Protein AF-A0A357CQN0-F1 (afdb_monomer)

Secondary structure (DSSP, 8-state):
-------TT--EEEEEEEETTEEEEEEEE--TT---EEEEESEEEETTEEEEPTT-SEEEEEEE-

Mean predicted aligned error: 2.78 Å

Solvent-accessible surface area (backbone atoms only — not comparable to full-atom values): 3815 Å² total; per-residue (Å²): 109,64,80,89,86,72,62,87,87,54,48,67,49,80,45,82,46,77,54,99,84,24,38,35,41,36,38,36,41,50,44,99,77,78,59,78,48,71,50,46,49,52,34,46,70,57,86,51,31,72,43,70,41,91,91,46,52,55,26,44,31,45,34,36,52

Structure (mmCIF, N/CA/C/O backbone):
data_AF-A0A357CQN0-F1
#
_entry.id   AF-A0A357CQN0-F1
#
loop_
_atom_site.group_PDB
_atom_site.id
_atom_site.type_symbol
_atom_site.label_atom_id
_atom_site.label_alt_id
_atom_site.label_comp_id
_atom_site.label_asym_id
_atom_site.label_entity_id
_atom_site.label_seq_id
_atom_site.pdbx_PDB_ins_code
_atom_site.Cartn_x
_atom_site.Cartn_y
_atom_site.Cartn_z
_atom_site.occupancy
_atom_site.B_iso_or_equiv
_atom_site.auth_seq_id
_atom_site.auth_comp_id
_atom_site.auth_asym_id
_atom_site.auth_atom_id
_atom_site.pdbx_PDB_model_num
ATOM 1 N N . VAL A 1 1 ? -5.682 -6.785 -1.178 1.00 94.31 1 VAL A N 1
ATOM 2 C CA . VAL A 1 1 ? -4.553 -7.270 -1.999 1.00 94.31 1 VAL A CA 1
ATOM 3 C C . VAL A 1 1 ? -4.076 -6.120 -2.869 1.00 94.31 1 VAL A C 1
ATOM 5 O O . VAL A 1 1 ? -4.926 -5.400 -3.384 1.00 94.31 1 VAL A O 1
ATOM 8 N N . ILE A 1 2 ? -2.764 -5.923 -2.960 1.00 95.75 2 ILE A N 1
ATOM 9 C CA . ILE A 1 2 ? -2.078 -4.927 -3.784 1.00 95.75 2 ILE A CA 1
ATOM 10 C C . ILE A 1 2 ? -1.215 -5.707 -4.776 1.00 95.75 2 ILE A C 1
ATOM 12 O O . ILE A 1 2 ? -0.200 -6.278 -4.393 1.00 95.75 2 ILE A O 1
ATOM 16 N N . ASP A 1 3 ? -1.660 -5.790 -6.024 1.00 94.44 3 ASP A N 1
ATOM 17 C CA . ASP A 1 3 ? -1.010 -6.592 -7.063 1.00 94.44 3 ASP A CA 1
ATOM 18 C C . ASP A 1 3 ? -0.991 -5.808 -8.382 1.00 94.44 3 ASP A C 1
ATOM 20 O O . ASP A 1 3 ? -1.888 -5.966 -9.214 1.00 94.44 3 ASP A O 1
ATOM 24 N N . PRO A 1 4 ? -0.081 -4.831 -8.516 1.00 92.38 4 PRO A N 1
ATOM 25 C CA . PRO A 1 4 ? -0.053 -3.959 -9.676 1.00 92.38 4 PRO A CA 1
ATOM 26 C C . PRO A 1 4 ? 0.527 -4.679 -10.897 1.00 92.38 4 PRO A C 1
ATOM 28 O O . PRO A 1 4 ? 1.560 -5.336 -10.827 1.00 92.38 4 PRO A O 1
ATOM 31 N N . CYS A 1 5 ? -0.130 -4.497 -12.039 1.00 91.00 5 CYS A N 1
ATOM 32 C CA . CYS A 1 5 ? 0.378 -4.860 -13.356 1.00 91.00 5 CYS A CA 1
ATOM 33 C C . CYS A 1 5 ? 0.278 -3.600 -14.214 1.00 91.00 5 CYS A C 1
ATOM 35 O O . CYS A 1 5 ? -0.801 -3.246 -14.692 1.00 91.00 5 CYS A O 1
ATOM 37 N N . LEU A 1 6 ? 1.377 -2.851 -14.276 1.00 90.31 6 LEU A N 1
ATOM 38 C CA . LEU A 1 6 ? 1.418 -1.539 -14.907 1.00 90.31 6 LEU A CA 1
ATOM 39 C C . LEU A 1 6 ? 2.139 -1.622 -16.259 1.00 90.31 6 LEU A C 1
ATOM 41 O O . LEU A 1 6 ? 3.116 -2.361 -16.382 1.00 90.31 6 LEU A O 1
ATOM 45 N N . PRO A 1 7 ? 1.703 -0.851 -17.267 1.00 91.56 7 PRO A N 1
ATOM 46 C CA . PRO A 1 7 ? 2.495 -0.621 -18.469 1.00 91.56 7 PRO A CA 1
ATOM 47 C C . PRO A 1 7 ? 3.879 -0.043 -18.129 1.00 91.56 7 PRO A C 1
ATOM 49 O O . PRO A 1 7 ? 4.023 0.717 -17.167 1.00 91.56 7 PRO A O 1
ATOM 52 N N . ALA A 1 8 ? 4.896 -0.385 -18.923 1.00 88.62 8 ALA A N 1
ATOM 53 C CA . ALA A 1 8 ? 6.291 -0.003 -18.672 1.00 88.62 8 ALA A CA 1
ATOM 54 C C . ALA A 1 8 ? 6.522 1.521 -18.710 1.00 88.62 8 ALA A C 1
ATOM 56 O O . ALA A 1 8 ? 7.467 2.028 -18.108 1.00 88.62 8 ALA A O 1
ATOM 57 N N . GLU A 1 9 ? 5.656 2.258 -19.403 1.00 92.69 9 GLU A N 1
ATOM 58 C CA . GLU A 1 9 ? 5.658 3.716 -19.475 1.00 92.69 9 GLU A CA 1
ATOM 59 C C . GLU A 1 9 ? 5.230 4.400 -18.163 1.00 92.69 9 GLU A C 1
ATOM 61 O O . GLU A 1 9 ? 5.607 5.551 -17.923 1.00 92.69 9 GLU A O 1
ATOM 66 N N . LEU A 1 10 ? 4.485 3.713 -17.286 1.00 92.69 10 LEU A N 1
ATOM 67 C CA . LEU A 1 10 ? 4.055 4.255 -15.997 1.00 92.69 10 LEU A CA 1
ATOM 68 C C . LEU A 1 10 ? 5.092 3.953 -14.917 1.00 92.69 10 LEU A C 1
ATOM 70 O O . LEU A 1 10 ? 5.156 2.840 -14.406 1.00 92.69 10 LEU A O 1
ATOM 74 N N . LYS A 1 11 ? 5.874 4.974 -14.551 1.00 92.94 11 LYS A N 1
ATOM 75 C CA . LYS A 1 11 ? 6.935 4.879 -13.530 1.00 92.94 11 LYS A CA 1
ATOM 76 C C . LYS A 1 11 ? 6.419 4.979 -12.097 1.00 92.94 11 LYS A C 1
ATOM 78 O O . LYS A 1 11 ? 6.922 4.291 -11.218 1.00 92.94 11 LYS A O 1
ATOM 83 N N . THR A 1 12 ? 5.433 5.840 -11.863 1.00 95.38 12 THR A N 1
ATOM 84 C CA . THR A 1 12 ? 4.826 6.036 -10.544 1.00 95.38 12 THR A CA 1
ATOM 85 C C . THR A 1 12 ? 3.324 6.205 -10.703 1.00 95.38 12 THR A C 1
ATOM 87 O O . THR A 1 12 ? 2.870 6.928 -11.591 1.00 95.38 12 THR A O 1
ATOM 90 N N . VAL A 1 13 ? 2.555 5.548 -9.838 1.00 96.56 13 VAL A N 1
ATOM 91 C CA . VAL A 1 13 ? 1.094 5.643 -9.800 1.00 96.56 13 VAL A CA 1
ATOM 92 C C . VAL A 1 13 ? 0.648 5.899 -8.368 1.00 96.56 13 VAL A C 1
ATOM 94 O O . VAL A 1 13 ? 1.085 5.219 -7.442 1.00 96.56 13 VAL A O 1
ATOM 97 N N . GLU A 1 14 ? -0.253 6.860 -8.187 1.00 97.75 14 GLU A N 1
ATOM 98 C CA . GLU A 1 14 ? -0.879 7.152 -6.899 1.00 97.75 14 GLU A CA 1
ATOM 99 C C . GLU A 1 14 ? -2.377 6.832 -6.968 1.00 97.75 14 GLU A C 1
ATOM 101 O O . GLU A 1 14 ? -3.083 7.244 -7.887 1.00 97.75 14 GLU A O 1
ATOM 106 N N . ILE A 1 15 ? -2.864 6.055 -6.003 1.00 97.81 15 ILE A N 1
ATOM 107 C CA . ILE A 1 15 ? -4.236 5.549 -5.938 1.00 97.81 15 ILE A CA 1
ATOM 108 C C . ILE A 1 15 ? -4.799 5.888 -4.564 1.00 97.81 15 ILE A C 1
ATOM 110 O O . ILE A 1 15 ? -4.215 5.550 -3.539 1.00 97.81 15 ILE A O 1
ATOM 114 N N . SER A 1 16 ? -5.982 6.493 -4.531 1.00 97.94 16 SER A N 1
ATOM 115 C CA . SER A 1 16 ? -6.769 6.627 -3.304 1.00 97.94 16 SER A CA 1
ATOM 116 C C . SER A 1 16 ? -7.978 5.703 -3.377 1.00 97.94 16 SER A C 1
ATOM 118 O O . SER A 1 16 ? -8.817 5.837 -4.265 1.00 97.94 16 SER A O 1
ATOM 120 N N . ARG A 1 17 ? -8.079 4.749 -2.447 1.00 97.44 17 ARG A N 1
ATOM 121 C CA . ARG A 1 17 ? -9.179 3.779 -2.395 1.00 97.44 17 ARG A CA 1
ATOM 122 C C . ARG A 1 17 ? -9.778 3.717 -1.002 1.00 97.44 17 ARG A C 1
ATOM 124 O O . ARG A 1 17 ? -9.089 3.386 -0.046 1.00 97.44 17 ARG A O 1
ATOM 131 N N . THR A 1 18 ? -11.085 3.927 -0.893 1.00 97.69 18 THR A N 1
ATOM 132 C CA . THR A 1 18 ? -11.801 3.699 0.369 1.00 97.69 18 THR A CA 1
ATOM 133 C C . THR A 1 18 ? -12.349 2.275 0.421 1.00 97.69 18 THR A C 1
ATOM 135 O O . THR A 1 18 ? -13.020 1.826 -0.507 1.00 97.69 18 THR A O 1
ATOM 138 N N . PHE A 1 19 ? -12.080 1.553 1.508 1.00 96.25 19 PHE A N 1
ATOM 139 C CA . PHE A 1 19 ? -12.618 0.216 1.759 1.00 96.25 19 PHE A CA 1
ATOM 140 C C . PHE A 1 19 ? -12.944 0.055 3.243 1.00 96.25 19 PHE A C 1
ATOM 142 O O . PHE A 1 19 ? -12.120 0.371 4.096 1.00 96.25 19 PHE A O 1
ATOM 149 N N . ARG A 1 20 ? -14.162 -0.410 3.559 1.00 95.06 20 ARG A N 1
ATOM 150 C CA . ARG A 1 20 ? -14.661 -0.567 4.943 1.00 95.06 20 ARG A CA 1
ATOM 151 C C . ARG A 1 20 ? -14.453 0.683 5.821 1.00 95.06 20 ARG A C 1
ATOM 153 O O . ARG A 1 20 ? -14.141 0.578 7.001 1.00 95.06 20 ARG A O 1
ATOM 160 N N . GLY A 1 21 ? -14.620 1.871 5.235 1.00 96.06 21 GLY A N 1
ATOM 161 C CA . GLY A 1 21 ? -14.475 3.150 5.941 1.00 96.06 21 GLY A CA 1
ATOM 162 C C . GLY A 1 21 ? -13.031 3.572 6.241 1.00 96.06 21 GLY A C 1
ATOM 163 O O . GLY A 1 21 ? -12.836 4.508 7.014 1.00 96.06 21 GLY A O 1
ATOM 164 N N . VAL A 1 22 ? -12.041 2.903 5.643 1.00 98.06 22 VAL A N 1
ATOM 165 C CA . VAL A 1 22 ? -10.620 3.264 5.706 1.00 98.06 22 VAL A CA 1
ATOM 166 C C . VAL A 1 22 ? -10.160 3.738 4.331 1.00 98.06 22 VAL A C 1
ATOM 168 O O . VAL A 1 22 ? -10.432 3.079 3.326 1.00 98.06 22 VAL A O 1
ATOM 171 N N . CYS A 1 23 ? -9.467 4.874 4.282 1.00 98.38 23 CYS A N 1
ATOM 172 C CA . CYS A 1 23 ? -8.854 5.418 3.079 1.00 98.38 23 CYS A CA 1
ATOM 173 C C . CYS A 1 23 ? -7.431 4.871 2.917 1.00 98.38 23 CYS A C 1
ATOM 175 O O . CYS A 1 23 ? -6.548 5.149 3.724 1.00 98.38 23 CYS A O 1
ATOM 177 N N . TYR A 1 24 ? -7.202 4.093 1.868 1.00 98.56 24 TYR A N 1
ATOM 178 C CA . TYR A 1 24 ? -5.886 3.603 1.489 1.00 98.56 24 TYR A CA 1
ATOM 179 C C . TYR A 1 24 ? -5.286 4.545 0.449 1.00 98.56 24 TYR A C 1
ATOM 181 O O . TYR A 1 24 ? -5.825 4.677 -0.650 1.00 98.56 24 TYR A O 1
ATOM 189 N N . GLN A 1 25 ? -4.178 5.183 0.805 1.00 98.56 25 GLN A N 1
ATOM 190 C CA . GLN A 1 25 ? -3.366 6.014 -0.079 1.00 98.56 25 GLN A CA 1
ATOM 191 C C . GLN A 1 25 ? -2.188 5.169 -0.552 1.00 98.56 25 GLN A C 1
ATOM 193 O O . GLN A 1 25 ? -1.249 4.939 0.203 1.00 98.56 25 GLN A O 1
ATOM 198 N N . ILE A 1 26 ? -2.278 4.637 -1.765 1.00 98.44 26 ILE A N 1
ATOM 199 C CA . ILE A 1 26 ? -1.330 3.671 -2.312 1.00 98.44 26 ILE A CA 1
ATOM 200 C C . ILE A 1 26 ? -0.453 4.382 -3.334 1.00 98.44 26 ILE A C 1
ATOM 202 O O . ILE A 1 26 ? -0.960 4.913 -4.318 1.00 98.44 26 ILE A O 1
ATOM 206 N N . ARG A 1 27 ? 0.857 4.351 -3.123 1.00 97.88 27 ARG A N 1
ATOM 207 C CA . ARG A 1 27 ? 1.861 4.776 -4.091 1.00 97.88 27 ARG A CA 1
ATOM 208 C C . ARG A 1 27 ? 2.592 3.550 -4.617 1.00 97.88 27 ARG A C 1
ATOM 210 O O . ARG A 1 27 ? 3.083 2.747 -3.828 1.00 97.88 27 ARG A O 1
ATOM 217 N N . ILE A 1 28 ? 2.645 3.412 -5.934 1.00 96.75 28 ILE A N 1
ATOM 218 C CA . ILE A 1 28 ? 3.357 2.339 -6.626 1.00 96.75 28 ILE A CA 1
ATOM 219 C C . ILE A 1 28 ? 4.513 2.968 -7.393 1.00 96.75 28 ILE A C 1
ATOM 221 O O . ILE A 1 28 ? 4.266 3.822 -8.242 1.00 96.75 28 ILE A O 1
ATOM 225 N N . ASP A 1 29 ? 5.739 2.536 -7.117 1.00 95.25 29 ASP A N 1
ATOM 226 C CA . ASP A 1 29 ? 6.925 2.842 -7.913 1.00 95.25 29 ASP A CA 1
ATOM 227 C C . ASP A 1 29 ? 7.277 1.607 -8.757 1.00 95.25 29 ASP A C 1
ATOM 229 O O . ASP A 1 29 ? 7.656 0.567 -8.221 1.00 95.25 29 ASP A O 1
ATOM 233 N N . HIS A 1 30 ? 7.123 1.722 -10.074 1.00 92.00 30 HIS A N 1
ATOM 234 C CA . HIS A 1 30 ? 7.356 0.652 -11.040 1.00 92.00 30 HIS A CA 1
ATOM 235 C C . HIS A 1 30 ? 8.816 0.694 -11.517 1.00 92.00 30 HIS A C 1
ATOM 237 O O . HIS A 1 30 ? 9.198 1.490 -12.381 1.00 92.00 30 HIS A O 1
ATOM 243 N N . GLN A 1 31 ? 9.651 -0.131 -10.900 1.00 84.38 31 GLN A N 1
ATOM 244 C CA . GLN A 1 31 ? 11.041 -0.382 -11.240 1.00 84.38 31 GLN A CA 1
ATOM 245 C C . GLN A 1 31 ? 11.146 -1.697 -12.022 1.00 84.38 31 GLN A C 1
ATOM 247 O O . GLN A 1 31 ? 10.684 -2.738 -11.594 1.00 84.38 31 GLN A O 1
ATOM 252 N N . GLN A 1 32 ? 11.842 -1.705 -13.157 1.00 71.56 32 GLN A N 1
ATOM 253 C CA . GLN A 1 32 ? 12.008 -2.922 -13.971 1.00 71.56 32 GLN A CA 1
ATOM 254 C C . GLN A 1 32 ? 12.989 -3.953 -13.356 1.00 71.56 32 GLN A C 1
ATOM 256 O O . GLN A 1 32 ? 13.651 -4.684 -14.090 1.00 71.56 32 GLN A O 1
ATOM 261 N N . SER A 1 33 ? 13.141 -3.988 -12.026 1.00 74.06 33 SER A N 1
ATOM 262 C CA . SER A 1 33 ? 14.034 -4.907 -11.307 1.00 74.06 33 SER A CA 1
ATOM 263 C C . SER A 1 33 ? 13.385 -6.261 -11.002 1.00 74.06 33 SER A C 1
ATOM 265 O O . SER A 1 33 ? 14.106 -7.234 -10.796 1.00 74.06 33 SER A O 1
ATOM 267 N N . GLY A 1 34 ? 12.047 -6.347 -10.999 1.00 72.56 34 GLY A N 1
ATOM 268 C CA . GLY A 1 34 ? 11.294 -7.575 -10.708 1.00 72.56 34 GLY A CA 1
ATOM 269 C C . GLY A 1 34 ? 11.192 -7.927 -9.218 1.00 72.56 34 GLY A C 1
ATOM 270 O O . GLY A 1 34 ? 10.618 -8.962 -8.870 1.00 72.56 34 GLY A O 1
ATOM 271 N N . GLU A 1 35 ? 11.726 -7.083 -8.333 1.00 85.19 35 GLU A N 1
ATOM 272 C CA . GLU A 1 35 ? 11.598 -7.231 -6.884 1.00 85.19 35 GLU A CA 1
ATOM 273 C C . GLU A 1 35 ? 10.310 -6.560 -6.393 1.00 85.19 35 GLU A C 1
ATOM 275 O O . GLU A 1 35 ? 10.077 -5.378 -6.632 1.00 85.19 35 GLU A O 1
ATOM 280 N N . TYR A 1 36 ? 9.474 -7.323 -5.683 1.00 92.31 36 TYR A N 1
ATOM 281 C CA . TYR A 1 36 ? 8.241 -6.817 -5.083 1.00 92.31 36 TYR A CA 1
ATOM 282 C C . TYR A 1 36 ? 8.479 -6.438 -3.620 1.00 92.31 36 TYR A C 1
ATOM 284 O O . TYR A 1 36 ? 8.747 -7.306 -2.786 1.00 92.31 36 TYR A O 1
ATOM 292 N N . GLU A 1 37 ? 8.277 -5.168 -3.285 1.00 95.19 37 GLU A N 1
ATOM 293 C CA . GLU A 1 37 ? 8.275 -4.677 -1.907 1.00 95.19 37 GLU A CA 1
ATOM 294 C C . GLU A 1 37 ? 6.943 -3.994 -1.592 1.00 95.19 37 GLU A C 1
ATOM 296 O O . GLU A 1 37 ? 6.389 -3.2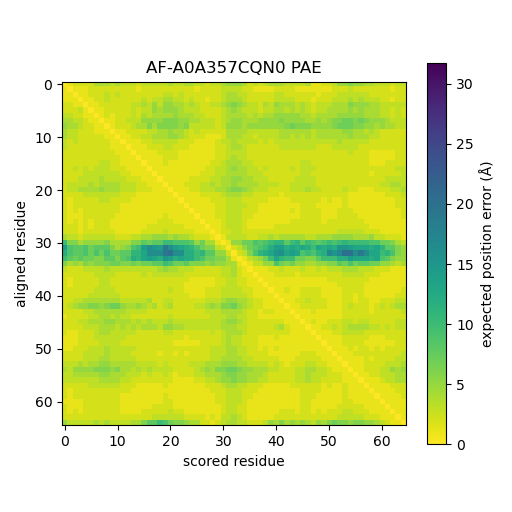48 -2.402 1.00 95.19 37 GLU A O 1
ATOM 301 N N . LEU A 1 38 ? 6.419 -4.231 -0.390 1.00 97.19 38 LEU A N 1
ATOM 302 C CA . LEU A 1 38 ? 5.179 -3.624 0.078 1.00 97.19 38 LEU A CA 1
ATOM 303 C C . LEU A 1 38 ? 5.313 -3.232 1.545 1.00 97.19 38 LEU A C 1
ATOM 305 O O . LEU A 1 38 ? 5.596 -4.069 2.402 1.00 97.19 38 LEU A O 1
ATOM 309 N N . THR A 1 39 ? 5.058 -1.964 1.845 1.00 98.00 39 THR A N 1
ATOM 310 C CA . THR A 1 39 ? 5.028 -1.435 3.211 1.00 98.00 39 THR A CA 1
ATOM 311 C C . THR A 1 39 ? 3.741 -0.654 3.449 1.00 98.00 39 THR A C 1
ATOM 313 O O . THR A 1 39 ? 3.106 -0.159 2.512 1.00 98.00 39 THR A O 1
ATOM 316 N N . ALA A 1 40 ? 3.314 -0.578 4.710 1.00 98.06 40 ALA A N 1
ATOM 317 C CA . ALA A 1 40 ? 2.105 0.141 5.083 1.00 98.06 40 ALA A CA 1
ATOM 318 C C . ALA A 1 40 ? 2.256 0.872 6.423 1.00 98.06 40 ALA A C 1
ATOM 320 O O . ALA A 1 40 ? 2.586 0.267 7.441 1.00 98.06 40 ALA A O 1
ATOM 321 N N . GLU A 1 41 ? 1.931 2.163 6.439 1.00 98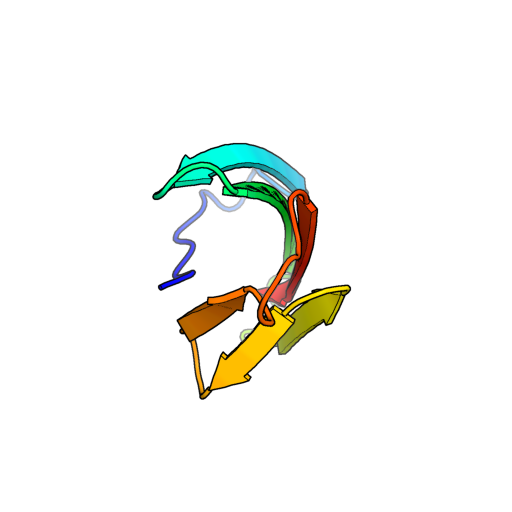.06 41 GLU A N 1
ATOM 322 C CA . GLU A 1 41 ? 1.785 2.966 7.653 1.00 98.06 41 GLU A CA 1
ATOM 323 C C . GLU A 1 41 ? 0.318 2.964 8.090 1.00 98.06 41 GLU A C 1
ATOM 325 O O . GLU A 1 41 ? -0.580 3.252 7.297 1.00 98.06 41 GLU A O 1
ATOM 330 N N . GLY A 1 42 ? 0.055 2.630 9.355 1.00 95.75 42 GLY A N 1
ATOM 331 C CA . GLY A 1 42 ? -1.315 2.439 9.852 1.00 95.75 42 GLY A CA 1
ATOM 332 C C . GLY A 1 42 ? -1.936 1.093 9.452 1.00 95.75 42 GLY A C 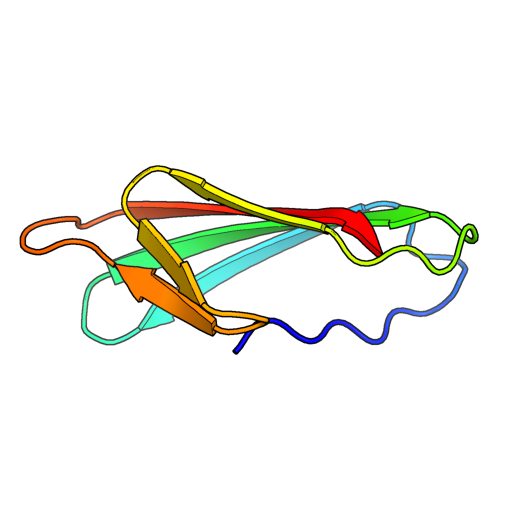1
ATOM 333 O O . GLY A 1 42 ? -3.094 0.826 9.771 1.00 95.75 42 GLY A O 1
ATOM 334 N N . GLY A 1 43 ? -1.171 0.217 8.800 1.00 96.19 43 GLY A N 1
ATOM 335 C CA . GLY A 1 43 ? -1.594 -1.130 8.439 1.00 96.19 43 GLY A CA 1
ATOM 336 C C . GLY A 1 43 ? -0.581 -2.205 8.814 1.00 96.19 43 GLY A C 1
ATOM 337 O O . GLY A 1 43 ? 0.495 -1.919 9.335 1.00 96.19 43 GLY A O 1
ATOM 338 N N . GLU A 1 44 ? -0.956 -3.449 8.554 1.00 97.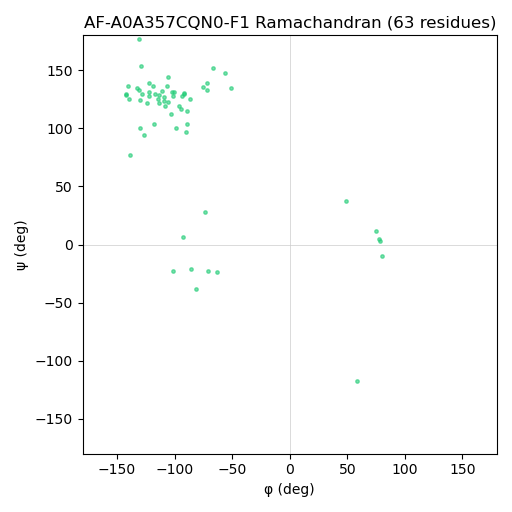56 44 GLU A N 1
ATOM 339 C CA . GLU A 1 44 ? -0.098 -4.628 8.609 1.00 97.56 44 GLU A CA 1
ATOM 340 C C . GLU A 1 44 ? -0.048 -5.265 7.223 1.00 97.56 44 GLU A C 1
ATOM 342 O O . GLU A 1 44 ? -1.074 -5.378 6.543 1.00 97.56 44 GLU A O 1
ATOM 347 N N . VAL A 1 45 ? 1.156 -5.654 6.807 1.00 97.75 45 VAL A N 1
ATOM 348 C CA . VAL A 1 45 ? 1.408 -6.303 5.521 1.00 97.75 45 VAL A CA 1
ATOM 349 C C . VAL A 1 45 ? 1.566 -7.802 5.745 1.00 97.75 45 VAL A C 1
ATOM 351 O O . VAL A 1 45 ? 2.374 -8.230 6.564 1.00 97.75 45 VAL A O 1
ATOM 354 N N . ASN A 1 46 ? 0.807 -8.600 4.997 1.00 95.94 46 ASN A N 1
ATOM 355 C CA . ASN A 1 46 ? 0.950 -10.050 4.935 1.00 95.94 46 ASN A CA 1
ATOM 356 C C . ASN A 1 46 ? 0.999 -10.480 3.461 1.00 95.94 46 ASN A C 1
ATOM 358 O O . ASN A 1 46 ? -0.026 -10.503 2.768 1.00 95.94 46 ASN A O 1
ATOM 362 N N . GLY A 1 47 ? 2.212 -10.730 2.959 1.00 94.75 47 GLY A N 1
ATOM 363 C CA . GLY A 1 47 ? 2.470 -10.913 1.531 1.00 94.75 47 GLY A CA 1
ATOM 364 C C . GLY A 1 47 ? 2.033 -9.680 0.734 1.00 94.75 47 GLY A C 1
ATOM 365 O O . GLY A 1 47 ? 2.525 -8.583 0.964 1.00 94.75 47 GLY A O 1
ATOM 366 N N . ARG A 1 48 ? 1.057 -9.850 -0.169 1.00 96.50 48 ARG A N 1
ATOM 367 C CA . ARG A 1 48 ? 0.459 -8.762 -0.973 1.00 96.50 48 ARG A CA 1
ATOM 368 C C . ARG A 1 48 ? -0.791 -8.141 -0.341 1.00 96.50 48 ARG A C 1
ATOM 370 O O . ARG A 1 48 ? -1.505 -7.364 -0.978 1.00 96.50 48 ARG A O 1
ATOM 377 N N . THR A 1 49 ? -1.148 -8.521 0.882 1.00 97.50 49 THR A N 1
ATOM 378 C CA . THR A 1 49 ? -2.356 -8.026 1.554 1.00 97.50 49 THR A CA 1
ATOM 379 C C . THR A 1 49 ? -1.998 -6.969 2.581 1.00 97.50 49 THR A C 1
ATOM 381 O O . THR A 1 49 ? -1.139 -7.193 3.423 1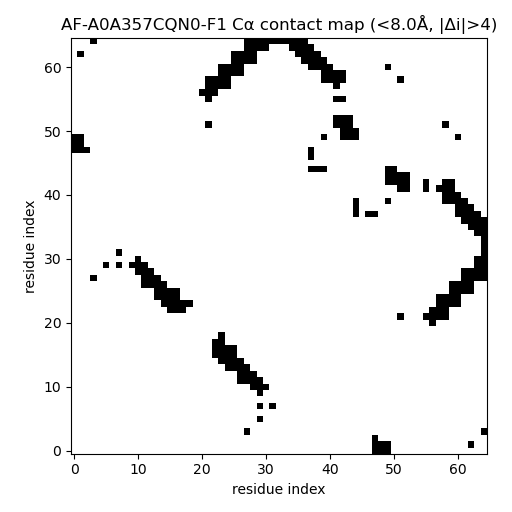.00 97.50 49 THR A O 1
ATOM 384 N N . VAL A 1 50 ? -2.707 -5.839 2.535 1.00 97.94 50 VAL A N 1
ATOM 385 C CA . VAL A 1 50 ? -2.641 -4.796 3.562 1.00 97.94 50 VAL A CA 1
ATOM 386 C C . VAL A 1 50 ? -3.942 -4.797 4.346 1.00 97.94 50 VAL A C 1
ATOM 388 O O . VAL A 1 50 ? -5.021 -4.638 3.767 1.00 97.94 50 VAL A O 1
ATOM 391 N N . LEU A 1 51 ? -3.837 -4.951 5.660 1.00 96.88 51 LEU A N 1
ATOM 392 C CA . LEU A 1 51 ? -4.941 -4.786 6.598 1.00 96.88 51 LEU A CA 1
ATOM 393 C C . LEU A 1 51 ? -4.746 -3.483 7.363 1.00 96.88 51 LEU A C 1
ATOM 395 O O . LEU A 1 51 ? -3.637 -3.174 7.777 1.00 96.88 51 LEU A O 1
ATOM 399 N N . ALA A 1 52 ? -5.809 -2.702 7.544 1.00 97.69 52 ALA A N 1
ATOM 400 C CA . ALA A 1 52 ? -5.742 -1.539 8.422 1.00 97.69 52 ALA A CA 1
ATOM 401 C C . ALA A 1 52 ? -5.679 -2.003 9.879 1.00 97.69 52 ALA A C 1
ATOM 403 O O . ALA A 1 52 ? -6.412 -2.919 10.263 1.00 97.69 52 ALA A O 1
ATOM 404 N N . LYS A 1 53 ? -4.848 -1.355 10.699 1.00 96.81 53 LYS A N 1
ATOM 405 C CA . LYS A 1 53 ? -4.872 -1.590 12.146 1.00 96.81 53 LYS A CA 1
ATOM 406 C C . LYS A 1 53 ? -6.198 -1.085 12.736 1.00 96.81 53 LYS A C 1
ATOM 408 O O . LYS A 1 53 ? -6.786 -0.142 12.194 1.00 96.81 53 LYS A O 1
ATOM 413 N N . PRO A 1 54 ? -6.684 -1.668 13.845 1.00 95.75 54 PRO A N 1
ATOM 414 C CA . PRO A 1 54 ? -7.912 -1.214 14.490 1.00 95.75 54 PRO A CA 1
ATOM 415 C C . PRO A 1 54 ? -7.910 0.299 14.751 1.00 95.75 54 PRO A C 1
ATOM 417 O O . PRO A 1 54 ? -6.916 0.861 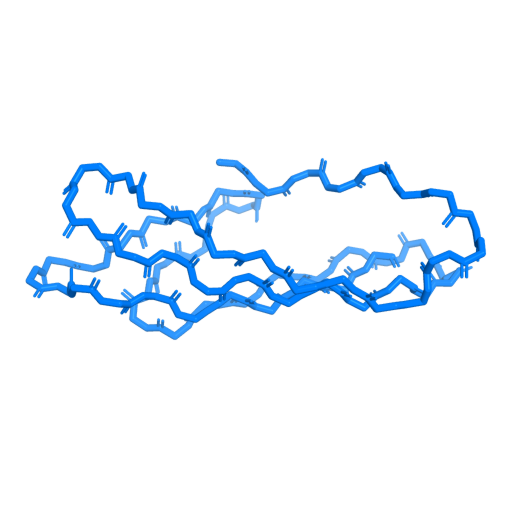15.205 1.00 95.75 54 PRO A O 1
ATOM 420 N N . GLY A 1 55 ? -9.023 0.965 14.437 1.00 95.56 55 GLY A N 1
ATOM 421 C CA . GLY A 1 55 ? -9.194 2.409 14.636 1.00 95.56 55 GLY A CA 1
ATOM 422 C C . GLY A 1 55 ? -8.559 3.307 13.568 1.00 95.56 55 GLY A C 1
ATOM 423 O O . GLY A 1 55 ? -8.872 4.497 13.535 1.00 95.56 55 GLY A O 1
ATOM 424 N N . GLN A 1 56 ? -7.736 2.773 12.661 1.00 96.62 56 GLN A N 1
ATOM 425 C CA . GLN A 1 56 ? -7.125 3.581 11.607 1.00 96.62 56 GLN A CA 1
ATOM 426 C C . GLN A 1 56 ? -8.143 3.995 10.546 1.00 96.62 56 GLN A C 1
ATOM 428 O O . GLN A 1 56 ? -8.930 3.184 10.060 1.00 96.62 56 GLN A O 1
ATOM 433 N N . LYS A 1 57 ? -8.120 5.280 10.183 1.00 97.38 57 LYS A N 1
ATOM 434 C CA . LYS A 1 57 ? -8.973 5.858 9.129 1.00 97.38 57 LYS A CA 1
ATOM 435 C C . LYS A 1 57 ? -8.237 6.056 7.816 1.00 97.38 57 LYS A C 1
ATOM 437 O O . LYS A 1 57 ? -8.876 6.057 6.768 1.00 97.38 57 LYS A O 1
ATOM 442 N N . THR A 1 58 ? -6.915 6.154 7.882 1.00 98.25 58 THR A N 1
ATOM 443 C CA . THR A 1 58 ? -6.051 6.292 6.718 1.00 98.25 58 THR A CA 1
ATOM 444 C C . THR A 1 58 ? -4.899 5.309 6.837 1.00 98.25 58 THR A C 1
ATOM 446 O O . TH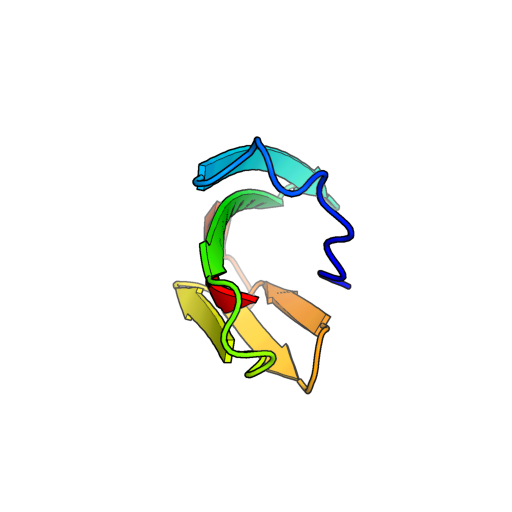R A 1 58 ? -4.297 5.188 7.901 1.00 98.25 58 THR A O 1
ATOM 449 N N . VAL A 1 59 ? -4.595 4.617 5.744 1.00 98.44 59 VAL A N 1
ATOM 450 C CA . VAL A 1 59 ? -3.435 3.734 5.617 1.00 98.44 59 VAL A CA 1
ATOM 451 C C . VAL A 1 59 ? -2.636 4.202 4.415 1.00 98.44 59 VAL A C 1
ATOM 453 O O . VAL A 1 59 ? -3.169 4.250 3.306 1.00 98.44 59 VAL 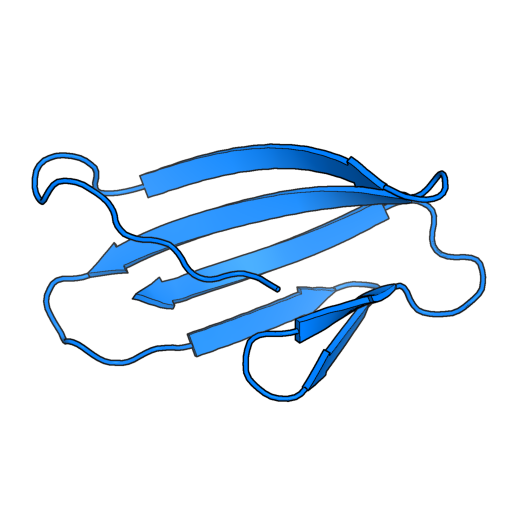A O 1
ATOM 456 N N . LYS A 1 60 ? -1.366 4.543 4.619 1.00 98.56 60 LYS A N 1
ATOM 457 C CA . LYS A 1 60 ? -0.457 4.840 3.507 1.00 98.56 60 LYS A CA 1
ATOM 458 C C . LYS A 1 60 ? 0.244 3.559 3.114 1.00 98.56 60 LYS A C 1
ATOM 460 O O . LYS A 1 60 ? 0.750 2.854 3.979 1.00 98.56 60 LYS A O 1
ATOM 465 N N . VAL A 1 61 ? 0.247 3.247 1.831 1.00 98.38 61 VAL A N 1
ATOM 466 C CA . VAL A 1 61 ? 0.820 2.025 1.282 1.00 98.38 61 VAL A CA 1
ATOM 467 C C . VAL A 1 61 ? 1.866 2.423 0.258 1.00 98.38 61 VAL A C 1
ATOM 469 O O . VAL A 1 61 ? 1.563 3.190 -0.652 1.00 98.38 61 VAL A O 1
ATOM 472 N N . TYR A 1 62 ? 3.069 1.880 0.389 1.00 97.81 62 TYR A N 1
ATOM 473 C CA . TYR A 1 62 ? 4.122 2.027 -0.607 1.00 97.81 62 TYR A CA 1
ATOM 474 C C . TYR A 1 62 ? 4.414 0.660 -1.199 1.00 97.81 62 TYR A C 1
ATOM 476 O O . TYR A 1 62 ? 4.675 -0.296 -0.471 1.00 97.81 62 TYR A O 1
ATOM 484 N N . CYS A 1 63 ? 4.330 0.572 -2.518 1.00 96.44 63 CYS A N 1
ATOM 485 C CA . CYS A 1 63 ? 4.592 -0.631 -3.280 1.00 96.44 63 CYS A CA 1
ATOM 486 C C . CYS A 1 63 ? 5.699 -0.333 -4.290 1.00 96.44 63 CYS A C 1
ATOM 488 O O . CYS A 1 63 ? 5.635 0.674 -4.991 1.00 96.44 63 CYS A O 1
ATOM 490 N N . ARG A 1 64 ? 6.704 -1.198 -4.358 1.00 94.81 64 ARG A N 1
ATOM 491 C CA . ARG A 1 64 ? 7.729 -1.191 -5.400 1.00 94.81 64 ARG A CA 1
ATOM 492 C C . ARG A 1 64 ? 7.617 -2.504 -6.158 1.00 94.81 64 ARG A C 1
ATOM 494 O O . ARG A 1 64 ? 7.529 -3.545 -5.509 1.00 94.81 64 ARG A O 1
ATOM 501 N N . VAL A 1 65 ? 7.544 -2.438 -7.484 1.00 91.25 65 VAL A N 1
ATOM 502 C CA . VAL A 1 65 ? 7.388 -3.597 -8.384 1.00 91.25 65 VAL A CA 1
ATOM 503 C C . VAL A 1 65 ? 8.208 -3.446 -9.633 1.00 91.25 65 VAL A C 1
ATOM 505 O O . VAL A 1 65 ? 8.366 -2.270 -10.016 1.00 91.25 65 VAL A O 1
#

pLDDT: mean 94.55, std 5.67, range [71.56, 98.56]

Sequence (65 aa):
VIDPCLPAELKTVEISRTFR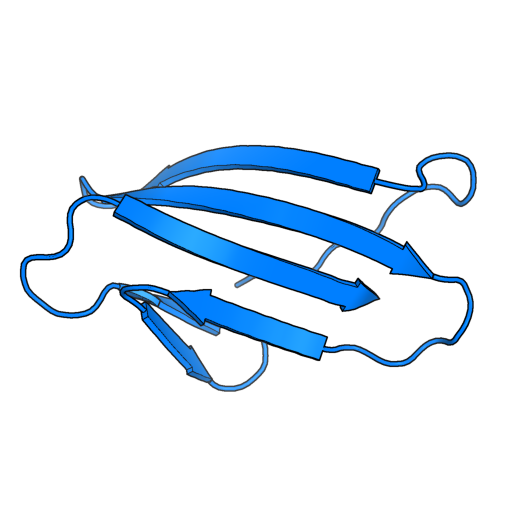GVCYQIRIDHQQSGEYELTAEGGEVNGRTVLAKPGQKTVKVYCRV

Radius of gyration: 11.83 Å; Cα contacts (8 Å, |Δi|>4): 133; chains: 1; bounding box: 29×18×34 Å

Foldseek 3Di:
DADDDDDPVCQKDWDWDDDPQATETEIEGEDPPPDKDKDKDQWDDDPRDTDGDPPHRYMYMYIYD

Nearest PDB structures (foldseek):
  4zlf-assembly1_A  TM=7.607E-01  e=1.201E-02  Saccharophagus degradans 2-40
  1v7v-assembly1_A  TM=7.110E-01  e=1.012E-01  Vibrio proteolyticus
  6gnx-assembly1_C  TM=4.822E-01  e=1.341E+00  Homo sapiens
  6j08-assembly3_C  TM=4.929E-01  e=2.248E+00  Homo sapiens
  6gny-assembly1_A  TM=5.018E-01  e=2.398E+00  Homo sapiens